Protein AF-A0A1I5WND6-F1 (afdb_monomer_lite)

Foldseek 3Di:
DVVVVVVVVVVVVVVVVVVVVVVVVVVVVVVVVVVVVVVVVVVVVVVLLVLVLLLLLQAPNDQPFFDHRPDSVQFAFDDWDADPNFIKGKTKHFGPDLADDDDQVSFVVSQVVSQVSLQVSLVVVCVVPNPCCCVRRVFSVFDKGWPTWDDPRGIIITIIGGPDDD

Structure (mmCIF, N/CA/C/O backbone):
data_AF-A0A1I5WND6-F1
#
_entry.id   AF-A0A1I5WND6-F1
#
loop_
_atom_site.group_PDB
_atom_site.id
_atom_site.type_symbol
_atom_site.label_atom_id
_atom_site.label_alt_id
_atom_site.label_comp_id
_atom_site.label_asym_id
_atom_site.label_entity_id
_atom_site.label_seq_id
_atom_site.pdbx_PDB_ins_code
_atom_site.Cartn_x
_atom_site.Cartn_y
_atom_site.Cartn_z
_atom_site.occupancy
_atom_site.B_iso_or_equiv
_atom_site.auth_seq_id
_atom_site.auth_comp_id
_atom_site.auth_asym_id
_atom_site.auth_atom_id
_atom_site.pdbx_PDB_model_num
ATOM 1 N N . MET A 1 1 ? 61.480 -32.294 -26.483 1.00 70.94 1 MET A N 1
ATOM 2 C CA . MET A 1 1 ? 61.137 -31.098 -27.282 1.00 70.94 1 MET A CA 1
ATOM 3 C C . MET A 1 1 ? 59.712 -31.094 -27.854 1.00 70.94 1 MET A C 1
ATOM 5 O O . MET A 1 1 ? 58.882 -30.403 -27.286 1.00 70.94 1 MET A O 1
ATOM 9 N N . LYS A 1 2 ? 59.340 -31.862 -28.900 1.00 82.75 2 LYS A N 1
ATOM 10 C CA . LYS A 1 2 ? 57.955 -31.809 -29.459 1.00 82.75 2 LYS A CA 1
ATOM 11 C C . LYS A 1 2 ? 56.845 -32.123 -28.436 1.00 82.75 2 LYS A C 1
ATOM 13 O O . LYS A 1 2 ? 55.822 -31.453 -28.413 1.00 82.75 2 LYS A O 1
ATOM 18 N N . LYS A 1 3 ? 57.066 -33.112 -27.563 1.00 85.25 3 LYS A N 1
ATOM 19 C CA . LYS A 1 3 ? 56.115 -33.502 -26.505 1.00 85.25 3 LYS A CA 1
ATOM 20 C C . LYS A 1 3 ? 55.926 -32.411 -25.441 1.00 85.25 3 LYS A C 1
ATOM 22 O O . LYS A 1 3 ? 54.815 -32.202 -24.977 1.00 85.25 3 LYS A O 1
ATOM 27 N N . GLU A 1 4 ? 56.995 -31.699 -25.089 1.00 86.00 4 GLU A N 1
ATOM 28 C CA . GLU A 1 4 ? 56.950 -30.602 -24.110 1.00 86.00 4 GLU A CA 1
ATOM 29 C C . GLU A 1 4 ? 56.227 -29.382 -24.677 1.00 86.00 4 GLU A C 1
ATOM 31 O O . GLU A 1 4 ? 55.413 -28.786 -23.983 1.00 86.00 4 GLU A O 1
ATOM 36 N N . ILE A 1 5 ? 56.456 -29.070 -25.957 1.00 87.75 5 ILE A N 1
ATOM 37 C CA . ILE A 1 5 ? 55.743 -27.997 -26.661 1.00 87.75 5 ILE A CA 1
ATOM 38 C C . ILE A 1 5 ? 54.243 -28.308 -26.726 1.00 87.75 5 ILE A C 1
ATOM 40 O O . ILE A 1 5 ? 53.432 -27.447 -26.403 1.00 87.75 5 ILE A O 1
ATOM 44 N N . ASN A 1 6 ? 53.861 -29.543 -27.063 1.00 90.06 6 ASN A N 1
ATOM 45 C CA . ASN A 1 6 ? 52.450 -29.934 -27.093 1.00 90.06 6 ASN A CA 1
ATOM 46 C C . ASN A 1 6 ? 51.798 -29.860 -25.706 1.00 90.06 6 ASN A C 1
ATOM 48 O O . ASN A 1 6 ? 50.685 -29.362 -25.589 1.00 90.06 6 ASN A O 1
ATOM 52 N N . ASN A 1 7 ? 52.493 -30.295 -24.652 1.00 89.88 7 ASN A N 1
ATOM 53 C CA . ASN A 1 7 ? 51.985 -30.176 -23.284 1.00 89.88 7 ASN A CA 1
ATOM 54 C C . ASN A 1 7 ? 51.808 -28.709 -22.867 1.00 89.88 7 ASN A C 1
ATOM 56 O O . ASN A 1 7 ? 50.811 -28.369 -22.235 1.00 89.88 7 ASN A O 1
ATOM 60 N N . LEU A 1 8 ? 52.747 -27.836 -23.241 1.00 87.62 8 LEU A N 1
ATOM 61 C CA . LEU A 1 8 ? 52.655 -26.404 -22.969 1.00 87.62 8 LEU A CA 1
ATOM 62 C C . LEU A 1 8 ? 51.456 -25.775 -23.690 1.00 87.62 8 LEU A C 1
ATOM 64 O O . LEU A 1 8 ? 50.699 -25.035 -23.069 1.00 87.62 8 LEU A O 1
ATOM 68 N N . ILE A 1 9 ? 51.255 -26.109 -24.968 1.00 89.94 9 ILE A N 1
ATOM 69 C CA . ILE A 1 9 ? 50.107 -25.640 -25.755 1.00 89.94 9 ILE A CA 1
ATOM 70 C C . ILE A 1 9 ? 48.797 -26.091 -25.103 1.00 89.94 9 ILE A C 1
ATOM 72 O O . ILE A 1 9 ? 47.930 -25.256 -24.867 1.00 89.94 9 ILE A O 1
ATOM 76 N N . THR A 1 10 ? 48.675 -27.370 -24.738 1.00 90.38 10 THR A N 1
ATOM 77 C CA . THR A 1 10 ? 47.478 -27.895 -24.063 1.00 90.38 10 THR A CA 1
ATOM 78 C C . THR A 1 10 ? 47.202 -27.162 -22.751 1.00 90.38 10 THR A C 1
ATOM 80 O O . THR A 1 10 ? 46.071 -26.748 -22.512 1.00 90.38 10 THR A O 1
ATOM 83 N N . ASN A 1 11 ? 48.225 -26.935 -21.923 1.00 89.31 11 ASN A N 1
ATOM 84 C CA . ASN A 1 11 ? 48.066 -26.229 -20.651 1.00 89.31 11 ASN A CA 1
ATOM 85 C C . ASN A 1 11 ? 47.610 -24.775 -20.847 1.00 89.31 11 ASN A C 1
ATOM 87 O O . ASN A 1 11 ? 46.728 -24.311 -20.127 1.00 89.31 11 ASN A O 1
ATOM 91 N N . ILE A 1 12 ? 48.168 -24.072 -21.840 1.00 88.00 12 ILE A N 1
ATOM 92 C CA . ILE A 1 12 ? 47.747 -22.708 -22.190 1.00 88.00 12 ILE A CA 1
ATOM 93 C C . ILE A 1 12 ? 46.297 -22.711 -22.677 1.00 88.00 12 ILE A C 1
ATOM 95 O O . ILE A 1 12 ? 45.503 -21.895 -22.217 1.00 88.00 12 ILE A O 1
ATOM 99 N N . SER A 1 13 ? 45.923 -23.641 -23.559 1.00 88.62 13 SER A N 1
ATOM 100 C CA . SER A 1 13 ? 44.548 -23.757 -24.052 1.00 88.62 13 SER A CA 1
ATOM 101 C C . SER A 1 13 ? 43.551 -24.027 -22.923 1.00 88.62 13 SER A C 1
ATOM 103 O O . SER A 1 13 ? 42.514 -23.372 -22.867 1.00 88.62 13 SER A O 1
ATOM 105 N N . CYS A 1 14 ? 43.872 -24.929 -21.990 1.00 84.31 14 CYS A N 1
ATOM 106 C CA . CYS A 1 14 ? 43.028 -25.194 -20.823 1.00 84.31 14 CYS A CA 1
ATOM 107 C C . CYS A 1 14 ? 42.886 -23.961 -19.917 1.00 84.31 14 CYS A C 1
ATOM 109 O O . CYS A 1 14 ? 41.780 -23.660 -19.475 1.00 84.31 14 CYS A O 1
ATOM 111 N N . TYR A 1 15 ? 43.976 -23.228 -19.678 1.00 82.81 15 TYR A N 1
ATOM 112 C CA . TYR A 1 15 ? 43.959 -22.019 -18.851 1.00 82.81 15 TYR A CA 1
ATOM 113 C C . TYR A 1 15 ? 43.164 -20.870 -19.492 1.00 82.81 15 TYR A C 1
ATOM 115 O O . TYR A 1 15 ? 42.379 -20.199 -18.828 1.00 82.81 15 TYR A O 1
ATOM 123 N N . VAL A 1 16 ? 43.301 -20.660 -20.804 1.00 85.19 16 VAL A N 1
ATOM 124 C CA . VAL A 1 16 ? 42.496 -19.661 -21.529 1.00 85.19 16 VAL A CA 1
ATOM 125 C C . VAL A 1 16 ? 41.009 -20.026 -21.483 1.00 85.19 16 VAL A C 1
ATOM 127 O O . VAL A 1 16 ? 40.171 -19.150 -21.268 1.00 85.19 16 VAL A O 1
ATOM 130 N N . GLN A 1 17 ? 40.672 -21.313 -21.619 1.00 82.19 17 GLN A N 1
ATOM 131 C CA . GLN A 1 17 ? 39.288 -21.780 -21.531 1.00 82.19 17 GLN A CA 1
ATOM 132 C C . GLN A 1 17 ? 38.689 -21.571 -20.130 1.00 82.19 17 GLN A C 1
ATOM 134 O O . GLN A 1 17 ? 37.519 -21.189 -20.027 1.00 82.19 17 GLN A O 1
ATOM 139 N N . SER A 1 18 ? 39.464 -21.782 -19.057 1.00 82.69 18 SER A N 1
ATOM 140 C CA . SER A 1 18 ? 38.989 -21.517 -17.692 1.00 82.69 18 SER A CA 1
ATOM 141 C C . SER A 1 18 ? 38.745 -20.025 -17.467 1.00 82.69 18 SER A C 1
ATOM 143 O O . SER A 1 18 ? 37.660 -19.659 -17.030 1.00 82.69 18 SER A O 1
ATOM 145 N N . LEU A 1 19 ? 39.675 -19.155 -17.884 1.00 78.31 19 LEU A N 1
ATOM 146 C CA . LEU A 1 19 ? 39.503 -17.699 -17.784 1.00 78.31 19 LEU A CA 1
ATOM 147 C C . LEU A 1 19 ? 38.263 -17.197 -18.539 1.00 78.31 19 LEU A C 1
ATOM 149 O O . LEU A 1 19 ? 37.543 -16.329 -18.050 1.00 78.31 19 LEU A O 1
ATOM 153 N N . TYR A 1 20 ? 38.000 -17.744 -19.728 1.00 75.12 20 TYR A N 1
ATOM 154 C CA . TYR A 1 20 ? 36.813 -17.391 -20.506 1.00 75.12 20 TYR A CA 1
ATOM 155 C C . TYR A 1 20 ? 35.516 -17.844 -19.819 1.00 75.12 20 TYR A C 1
ATOM 157 O O . TYR A 1 20 ? 34.528 -17.110 -19.809 1.00 75.12 20 TYR A O 1
ATOM 165 N N . THR A 1 21 ? 35.531 -19.027 -19.201 1.00 79.62 21 THR A N 1
ATOM 166 C CA . THR A 1 21 ? 34.387 -19.558 -18.444 1.00 79.62 21 THR A CA 1
ATOM 167 C C . THR A 1 21 ? 34.099 -18.700 -17.209 1.00 79.62 21 THR A C 1
ATOM 169 O O . THR A 1 21 ? 32.950 -18.312 -16.994 1.00 79.62 21 THR A O 1
ATOM 172 N N . ASP A 1 22 ? 35.137 -18.326 -16.458 1.00 73.44 22 ASP A N 1
ATOM 173 C CA . ASP A 1 22 ? 35.026 -17.454 -15.283 1.00 73.44 22 ASP A CA 1
ATOM 174 C C . ASP A 1 22 ? 34.506 -16.057 -15.658 1.00 73.44 22 ASP A C 1
ATOM 176 O O . ASP A 1 22 ? 33.658 -15.488 -14.964 1.00 73.44 22 ASP A O 1
ATOM 180 N N . TYR A 1 23 ? 34.960 -15.512 -16.793 1.00 74.25 23 TYR A N 1
ATOM 181 C CA . TYR A 1 23 ? 34.465 -14.241 -17.324 1.00 74.25 23 TYR A CA 1
ATOM 182 C C . TYR A 1 23 ? 32.971 -14.301 -17.670 1.00 74.25 23 TYR A C 1
ATOM 184 O O . TYR A 1 23 ? 32.215 -13.419 -17.257 1.00 74.25 23 TYR A O 1
ATOM 192 N N . ILE A 1 24 ? 32.526 -15.344 -18.384 1.00 73.81 24 ILE A N 1
ATOM 193 C CA . ILE A 1 24 ? 31.104 -15.534 -18.710 1.00 73.81 24 ILE A CA 1
ATOM 194 C C . ILE A 1 24 ? 30.273 -15.660 -17.433 1.00 73.81 24 ILE A C 1
ATOM 196 O O . ILE A 1 24 ? 29.230 -15.017 -17.325 1.00 73.81 24 ILE A O 1
ATOM 200 N N . HIS A 1 25 ? 30.731 -16.450 -16.460 1.00 72.56 25 HIS A N 1
ATOM 201 C CA . HIS A 1 25 ? 30.031 -16.624 -15.189 1.00 72.56 25 HIS A CA 1
ATOM 202 C C . HIS A 1 25 ? 29.855 -15.286 -14.463 1.00 72.56 25 HIS A C 1
ATOM 204 O O . HIS A 1 25 ? 28.732 -14.892 -14.155 1.00 72.56 25 HIS A O 1
ATOM 210 N N . THR A 1 26 ? 30.947 -14.536 -14.300 1.00 75.06 26 THR A N 1
ATOM 211 C CA . THR A 1 26 ? 30.942 -13.224 -13.636 1.00 75.06 26 THR A CA 1
ATOM 212 C C . THR A 1 26 ? 30.052 -12.215 -14.373 1.00 75.06 26 THR A C 1
ATOM 214 O O . THR A 1 26 ? 29.329 -11.436 -13.750 1.00 75.06 26 THR A O 1
ATOM 217 N N . SER A 1 27 ? 30.070 -12.225 -15.711 1.00 69.62 27 SER A N 1
ATOM 218 C CA . SER A 1 27 ? 29.213 -11.361 -16.532 1.00 69.62 27 SER A CA 1
ATOM 219 C C . SER A 1 27 ? 27.731 -11.701 -16.357 1.00 69.62 27 SER A C 1
ATOM 221 O O . SER A 1 27 ? 26.916 -10.800 -16.154 1.00 69.62 27 SER A O 1
ATOM 223 N N . ASN A 1 28 ? 27.380 -12.988 -16.363 1.00 73.94 28 ASN A N 1
ATOM 224 C CA . ASN A 1 28 ? 26.007 -13.454 -16.160 1.00 73.94 28 ASN A CA 1
ATOM 225 C C . ASN A 1 28 ? 25.495 -13.128 -14.748 1.00 73.94 28 ASN A C 1
ATOM 227 O O . ASN A 1 28 ? 24.353 -12.697 -14.589 1.00 73.94 28 ASN A O 1
ATOM 231 N N . GLU A 1 29 ? 26.336 -13.270 -13.721 1.00 78.44 29 GLU A N 1
ATOM 232 C CA . GLU A 1 29 ? 26.006 -12.861 -12.350 1.00 78.44 29 GLU A CA 1
ATOM 233 C C . GLU A 1 29 ? 25.766 -11.348 -12.253 1.00 78.44 29 GLU A C 1
ATOM 235 O O . GLU A 1 29 ? 24.794 -10.903 -11.634 1.00 78.44 29 GLU A O 1
ATOM 240 N N . ALA A 1 30 ? 26.602 -10.542 -12.916 1.00 76.44 30 ALA A N 1
ATOM 241 C CA . ALA A 1 30 ? 26.447 -9.091 -12.954 1.00 76.44 30 ALA A CA 1
ATOM 242 C C . ALA A 1 30 ? 25.172 -8.651 -13.699 1.00 76.44 30 ALA A C 1
ATOM 244 O O . ALA A 1 30 ? 24.510 -7.692 -13.286 1.00 76.44 30 ALA A O 1
ATOM 245 N N . GLU A 1 31 ? 24.799 -9.331 -14.784 1.00 79.25 31 GLU A N 1
ATOM 246 C CA . GLU A 1 31 ? 23.532 -9.097 -15.487 1.00 79.25 31 GLU A CA 1
ATOM 247 C C . GLU A 1 31 ? 22.321 -9.506 -14.644 1.00 79.25 31 GLU A C 1
ATOM 249 O O . GLU A 1 31 ? 21.362 -8.734 -14.536 1.00 79.25 31 GLU A O 1
ATOM 254 N N . GLY A 1 32 ? 22.395 -10.657 -13.969 1.00 78.00 32 GLY A N 1
ATOM 255 C CA . GLY A 1 32 ? 21.374 -11.111 -13.027 1.00 78.00 32 GLY A CA 1
ATOM 256 C C . GLY A 1 32 ? 21.142 -10.103 -11.899 1.00 78.00 32 GLY A C 1
ATOM 257 O O . GLY A 1 32 ? 20.005 -9.697 -11.646 1.00 78.00 32 GLY A O 1
ATOM 258 N N . ALA A 1 33 ? 22.216 -9.603 -11.282 1.00 76.00 33 ALA A N 1
ATOM 259 C CA . ALA A 1 33 ? 22.139 -8.582 -10.239 1.00 76.00 33 ALA A CA 1
ATOM 260 C C . ALA A 1 33 ? 21.495 -7.275 -10.743 1.00 76.00 33 ALA A C 1
ATOM 262 O O . ALA A 1 33 ? 20.637 -6.696 -10.068 1.00 76.00 33 ALA A O 1
ATOM 263 N N . LYS A 1 34 ? 21.842 -6.825 -11.959 1.00 82.06 34 LYS A N 1
ATOM 264 C CA . LYS A 1 34 ? 21.224 -5.643 -12.589 1.00 82.06 34 LYS A CA 1
ATOM 265 C C . LYS A 1 34 ? 19.730 -5.838 -12.841 1.00 82.06 34 LYS A C 1
ATOM 267 O O . LYS A 1 34 ? 18.958 -4.901 -12.627 1.00 82.06 34 LYS A O 1
ATOM 272 N N . ALA A 1 35 ? 19.311 -7.020 -13.291 1.00 79.38 35 ALA A N 1
ATOM 273 C CA . ALA A 1 35 ? 17.903 -7.324 -13.534 1.00 79.38 35 ALA A CA 1
ATOM 274 C C . ALA A 1 35 ? 17.083 -7.282 -12.233 1.00 79.38 35 ALA A C 1
ATOM 276 O O . ALA A 1 35 ? 16.036 -6.632 -12.186 1.00 79.38 35 ALA A O 1
ATOM 277 N N . VAL A 1 36 ? 17.596 -7.887 -11.156 1.00 80.44 36 VAL A N 1
ATOM 278 C CA . VAL A 1 36 ? 16.968 -7.848 -9.822 1.00 80.44 36 VAL A CA 1
ATOM 279 C C . VAL A 1 36 ? 16.860 -6.413 -9.305 1.00 80.44 36 VAL A C 1
ATOM 281 O O . VAL A 1 36 ? 15.797 -5.996 -8.847 1.00 80.44 36 VAL A O 1
ATOM 284 N N . TYR A 1 37 ? 17.926 -5.622 -9.434 1.00 78.19 37 TYR A N 1
ATOM 285 C CA . TYR A 1 37 ? 17.926 -4.221 -9.015 1.00 78.19 37 TYR A CA 1
ATOM 286 C C . TYR A 1 37 ? 16.878 -3.381 -9.762 1.00 78.19 37 TYR A C 1
ATOM 288 O O . TYR A 1 37 ? 16.091 -2.670 -9.135 1.00 78.19 37 TYR A O 1
ATOM 296 N N . ARG A 1 38 ? 16.807 -3.501 -11.096 1.00 83.88 38 ARG A N 1
ATOM 297 C CA . ARG A 1 38 ? 15.804 -2.797 -11.918 1.00 83.88 38 ARG A CA 1
ATOM 298 C C . ARG A 1 38 ? 14.380 -3.177 -11.527 1.00 83.88 38 ARG A C 1
ATOM 300 O O . ARG A 1 38 ? 13.524 -2.302 -11.414 1.00 83.88 38 ARG A O 1
ATOM 307 N N . ARG A 1 39 ? 14.142 -4.467 -11.284 1.00 85.81 39 ARG A N 1
ATOM 308 C CA . ARG A 1 39 ? 12.851 -4.970 -10.808 1.00 85.81 39 ARG A CA 1
ATOM 309 C C . ARG A 1 39 ? 12.475 -4.353 -9.460 1.00 85.81 39 ARG A C 1
ATOM 311 O O . ARG A 1 39 ? 11.358 -3.867 -9.316 1.00 85.81 39 ARG A O 1
ATOM 318 N N . ASN A 1 40 ? 13.405 -4.315 -8.506 1.00 82.50 40 ASN A N 1
ATOM 319 C CA . ASN A 1 40 ? 13.168 -3.728 -7.186 1.00 82.50 40 ASN A CA 1
ATOM 320 C C . ASN A 1 40 ? 12.869 -2.225 -7.258 1.00 82.50 40 ASN A C 1
ATOM 322 O O . ASN A 1 40 ? 11.958 -1.762 -6.578 1.00 82.50 40 ASN A O 1
ATOM 326 N N . ILE A 1 41 ? 13.566 -1.474 -8.118 1.00 86.88 41 ILE A N 1
ATOM 327 C CA . ILE A 1 41 ? 13.239 -0.061 -8.371 1.00 86.88 41 ILE A CA 1
ATOM 328 C C . ILE A 1 41 ? 11.832 0.083 -8.948 1.00 86.88 41 ILE A C 1
ATOM 330 O O . ILE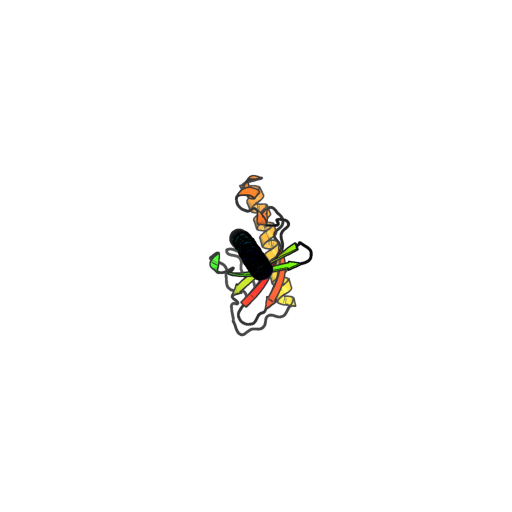 A 1 41 ? 11.073 0.936 -8.491 1.00 86.88 41 ILE A O 1
ATOM 334 N N . CYS A 1 42 ? 11.479 -0.732 -9.949 1.00 88.69 42 CYS A N 1
ATOM 335 C CA . CYS A 1 42 ? 10.151 -0.685 -10.560 1.00 88.69 42 CYS A CA 1
ATOM 336 C C . CYS A 1 42 ? 9.062 -0.906 -9.503 1.00 88.69 42 CYS A C 1
ATOM 338 O O . CYS A 1 42 ? 8.149 -0.093 -9.371 1.00 88.69 42 CYS A O 1
ATOM 340 N N . LEU A 1 43 ? 9.222 -1.949 -8.686 1.00 89.38 43 LEU A N 1
ATOM 341 C CA . LEU A 1 43 ? 8.302 -2.300 -7.606 1.00 89.38 43 LEU A CA 1
ATOM 342 C C . LEU A 1 43 ? 8.193 -1.204 -6.549 1.00 89.38 43 LEU A C 1
ATOM 344 O O . LEU A 1 43 ? 7.089 -0.852 -6.146 1.00 89.38 43 LEU A O 1
ATOM 348 N N . TYR A 1 44 ? 9.313 -0.616 -6.142 1.00 89.00 44 TYR A N 1
ATOM 349 C CA . TYR A 1 44 ? 9.304 0.485 -5.187 1.00 89.00 44 TYR A CA 1
ATOM 350 C C . TYR A 1 44 ? 8.566 1.716 -5.735 1.00 89.00 44 TYR A C 1
ATOM 352 O O . TYR A 1 44 ? 7.701 2.272 -5.059 1.00 89.00 44 TYR A O 1
ATOM 360 N N . ASN A 1 45 ? 8.822 2.095 -6.991 1.00 88.56 45 ASN A N 1
ATOM 361 C CA . ASN A 1 45 ? 8.103 3.186 -7.656 1.00 88.56 45 ASN A CA 1
ATOM 362 C C . ASN A 1 45 ? 6.600 2.899 -7.779 1.00 88.56 45 ASN A C 1
ATOM 364 O O . ASN A 1 45 ? 5.778 3.806 -7.652 1.00 88.56 45 ASN A O 1
ATOM 368 N N . PHE A 1 46 ? 6.237 1.639 -8.008 1.00 92.62 46 PHE A N 1
ATOM 369 C CA . PHE A 1 46 ? 4.852 1.182 -8.034 1.00 92.62 46 PHE A CA 1
ATOM 370 C C . PHE A 1 46 ? 4.181 1.366 -6.665 1.00 92.62 46 PHE A C 1
ATOM 372 O O . PHE A 1 46 ? 3.091 1.929 -6.567 1.00 92.62 46 PHE A O 1
ATOM 379 N N . MET A 1 47 ? 4.870 0.972 -5.591 1.00 94.88 47 MET A N 1
ATOM 380 C CA . MET A 1 47 ? 4.397 1.146 -4.218 1.00 94.88 47 MET A CA 1
ATOM 381 C C . MET A 1 47 ? 4.286 2.617 -3.808 1.00 94.88 47 MET A C 1
ATOM 383 O O . MET A 1 47 ? 3.339 2.961 -3.109 1.00 94.88 47 MET A O 1
ATOM 387 N N . LEU A 1 48 ? 5.187 3.496 -4.263 1.00 94.62 48 LEU A N 1
ATOM 388 C CA . LEU A 1 48 ? 5.096 4.944 -4.018 1.00 94.62 48 LEU A CA 1
ATOM 389 C C . LEU A 1 48 ? 3.832 5.553 -4.631 1.00 94.62 48 LEU A C 1
ATOM 391 O O . LEU A 1 48 ? 3.143 6.352 -4.001 1.00 94.62 48 LEU A O 1
ATOM 395 N N . LYS A 1 49 ? 3.492 5.164 -5.860 1.00 94.25 49 LYS A N 1
ATOM 396 C CA . LYS A 1 49 ? 2.259 5.646 -6.489 1.00 94.25 49 LYS A CA 1
ATOM 397 C C . LYS A 1 49 ? 1.017 5.063 -5.807 1.00 94.25 49 LYS A C 1
ATOM 399 O O . LYS A 1 49 ? 0.056 5.784 -5.570 1.00 94.25 49 LYS A O 1
ATOM 404 N N . MET A 1 50 ? 1.059 3.790 -5.411 1.00 96.38 50 MET A N 1
ATOM 405 C CA . MET A 1 50 ? -0.019 3.176 -4.630 1.00 96.38 50 MET A CA 1
ATOM 406 C C . MET A 1 50 ? -0.193 3.842 -3.257 1.00 96.38 50 MET A C 1
ATOM 408 O O . MET A 1 50 ? -1.320 4.034 -2.815 1.00 96.38 50 MET A O 1
ATOM 412 N N . GLN A 1 51 ? 0.897 4.245 -2.599 1.00 97.75 51 GLN A N 1
ATOM 413 C CA . GLN A 1 51 ? 0.866 5.026 -1.360 1.00 97.75 51 GLN A CA 1
ATOM 414 C C . GLN A 1 51 ? 0.133 6.359 -1.560 1.00 97.75 51 GLN A C 1
ATOM 416 O O . GLN A 1 51 ? -0.696 6.724 -0.727 1.00 97.75 51 GLN A O 1
ATOM 421 N N . ALA A 1 52 ? 0.399 7.071 -2.660 1.00 96.56 52 ALA A N 1
ATOM 422 C CA . ALA A 1 52 ? -0.293 8.320 -2.980 1.00 96.56 52 ALA A CA 1
ATOM 423 C C . ALA A 1 52 ? -1.805 8.108 -3.198 1.00 96.56 52 ALA A C 1
ATOM 425 O O . ALA A 1 52 ? -2.620 8.874 -2.680 1.00 96.56 52 ALA A O 1
ATOM 426 N N . ASP A 1 53 ? -2.182 7.034 -3.891 1.00 97.94 53 ASP A N 1
ATOM 427 C CA . ASP A 1 53 ? -3.574 6.631 -4.115 1.00 97.94 53 ASP A CA 1
ATOM 428 C C . ASP A 1 53 ? -4.287 6.254 -2.802 1.00 97.94 53 ASP A C 1
ATOM 430 O O . ASP A 1 53 ? -5.398 6.719 -2.532 1.00 97.94 53 ASP A O 1
ATOM 434 N N . LEU A 1 54 ? -3.628 5.475 -1.936 1.00 98.19 54 LEU A N 1
ATOM 435 C CA . LEU A 1 54 ? -4.125 5.153 -0.594 1.00 98.19 54 LEU A CA 1
ATOM 436 C C . LEU A 1 54 ? -4.301 6.418 0.247 1.00 98.19 54 LEU A C 1
ATOM 438 O O . LEU A 1 54 ? -5.341 6.600 0.878 1.00 98.19 54 LEU A O 1
ATOM 442 N N . PHE A 1 55 ? -3.324 7.326 0.224 1.00 98.25 55 PHE A N 1
ATOM 443 C CA . PHE A 1 55 ? -3.422 8.602 0.924 1.00 98.25 55 PHE A CA 1
ATOM 444 C C . PHE A 1 55 ? -4.627 9.408 0.441 1.00 98.25 55 PHE A C 1
ATOM 446 O O . PHE A 1 55 ? -5.397 9.908 1.258 1.00 98.25 55 PHE A O 1
ATOM 453 N N . GLN A 1 56 ? -4.845 9.489 -0.871 1.00 97.56 56 GLN A N 1
ATOM 454 C CA . GLN A 1 56 ? -5.985 10.205 -1.432 1.00 97.56 56 GLN A CA 1
ATOM 455 C C . GLN A 1 56 ? -7.328 9.644 -0.941 1.00 97.56 56 GLN A C 1
ATOM 457 O O . GLN A 1 56 ? -8.249 10.425 -0.697 1.00 97.56 56 GLN A O 1
ATOM 462 N N . ALA A 1 57 ? -7.432 8.325 -0.763 1.00 97.69 57 ALA A N 1
ATOM 463 C CA . ALA A 1 57 ? -8.625 7.685 -0.219 1.00 97.69 57 ALA A CA 1
ATOM 464 C C . ALA A 1 57 ? -8.787 7.877 1.298 1.00 97.69 57 ALA A C 1
ATOM 466 O O . ALA A 1 57 ? -9.900 8.054 1.793 1.00 97.69 57 ALA A O 1
ATOM 467 N N . MET A 1 58 ? -7.681 7.843 2.041 1.00 97.81 58 MET A N 1
ATOM 468 C CA . MET A 1 58 ? -7.691 7.777 3.503 1.00 97.81 58 MET A CA 1
ATOM 469 C C . MET A 1 58 ? -7.529 9.137 4.195 1.00 97.81 58 MET A C 1
ATOM 471 O O . MET A 1 58 ? -7.799 9.239 5.394 1.00 97.81 58 MET A O 1
ATOM 475 N N . LYS A 1 59 ? -7.082 10.183 3.491 1.00 96.62 59 LYS A N 1
ATOM 476 C CA . LYS A 1 59 ? -6.802 11.494 4.092 1.00 96.62 59 LYS A CA 1
ATOM 477 C C . LYS A 1 59 ? -8.041 12.084 4.766 1.00 96.62 59 LYS A C 1
ATOM 479 O O . LYS A 1 59 ? -9.131 12.122 4.195 1.00 96.62 59 LYS A O 1
ATOM 484 N N . GLY A 1 60 ? -7.870 12.551 6.001 1.00 92.81 60 GLY A N 1
ATOM 485 C CA . GLY A 1 60 ? -8.959 13.123 6.802 1.00 92.81 60 GLY A CA 1
ATOM 486 C C . GLY A 1 60 ? -9.989 12.108 7.317 1.00 92.81 60 GLY A C 1
ATOM 487 O O . GLY A 1 60 ? -10.935 12.502 7.998 1.00 92.81 60 GLY A O 1
ATOM 488 N N . LYS A 1 61 ? -9.818 10.809 7.037 1.00 95.44 61 LYS A N 1
ATOM 489 C CA . LYS A 1 61 ? -10.637 9.739 7.616 1.00 95.44 61 LYS A CA 1
ATOM 490 C C . LYS A 1 61 ? -10.116 9.375 9.004 1.00 95.44 61 LYS A C 1
ATOM 492 O O . LYS A 1 61 ? -8.930 9.508 9.306 1.00 95.44 61 LYS A O 1
ATOM 497 N N . ASN A 1 62 ? -11.016 8.906 9.863 1.00 93.88 62 ASN A N 1
ATOM 498 C CA . ASN A 1 62 ? -10.681 8.493 11.220 1.00 93.88 62 ASN A CA 1
ATOM 499 C C . ASN A 1 62 ? -11.033 7.023 11.407 1.00 93.88 62 ASN A C 1
ATOM 501 O O . ASN A 1 62 ? -12.194 6.663 11.591 1.00 93.88 62 ASN A O 1
ATOM 505 N N . TYR A 1 63 ? -10.007 6.184 11.394 1.00 95.88 63 TYR A N 1
ATOM 506 C CA . TYR A 1 63 ? -10.153 4.774 11.699 1.00 95.88 63 TYR A CA 1
ATOM 507 C C . TYR A 1 63 ? -9.915 4.551 13.195 1.00 95.88 63 TYR A C 1
ATOM 509 O O . TYR A 1 63 ? -9.030 5.155 13.819 1.00 95.88 63 TYR A O 1
ATOM 517 N N . SER A 1 64 ? -10.725 3.687 13.806 1.00 91.81 64 SER A N 1
ATOM 518 C CA . SER A 1 64 ? -10.535 3.304 15.205 1.00 91.81 64 SER A CA 1
ATOM 519 C C . SER A 1 64 ? -9.124 2.754 15.401 1.00 91.81 64 SER A C 1
ATOM 521 O O . SER A 1 64 ? -8.657 1.983 14.572 1.00 91.81 64 SER A O 1
ATOM 523 N N . ARG A 1 65 ? -8.459 3.126 16.501 1.00 94.12 65 ARG A N 1
ATOM 524 C CA . ARG A 1 65 ? -7.116 2.649 16.893 1.00 94.12 65 ARG A CA 1
ATOM 525 C C . ARG A 1 65 ? -5.938 3.025 15.978 1.00 94.12 65 ARG A C 1
ATOM 527 O O . ARG A 1 65 ? -4.811 2.990 16.460 1.00 94.12 65 ARG A O 1
ATOM 534 N N . LEU A 1 66 ? -6.166 3.459 14.739 1.00 96.19 66 LEU A N 1
ATOM 535 C CA . LEU A 1 66 ? -5.117 4.004 13.871 1.00 96.19 66 LEU A CA 1
ATOM 536 C C . LEU A 1 66 ? -4.913 5.495 14.113 1.00 96.19 66 LEU A C 1
ATOM 538 O O . LEU A 1 66 ? -5.874 6.230 14.369 1.00 96.19 66 LEU A O 1
ATOM 542 N N . SER A 1 67 ? -3.662 5.936 14.021 1.00 95.44 67 SER A N 1
ATOM 543 C CA . SER A 1 67 ? -3.326 7.357 14.030 1.00 95.44 67 SER A CA 1
ATOM 544 C C . SER A 1 67 ? -3.925 8.057 12.802 1.00 95.44 67 SER A C 1
ATOM 546 O O . SER A 1 67 ? -4.014 7.441 11.737 1.00 95.44 67 SER A O 1
ATOM 548 N N . PRO A 1 68 ? -4.378 9.320 12.925 1.00 94.88 68 PRO A N 1
ATOM 549 C CA . PRO A 1 68 ? -4.915 10.062 11.789 1.00 94.88 68 PRO A CA 1
ATOM 550 C C . PRO A 1 68 ? -3.900 10.178 10.650 1.00 94.88 68 PRO A C 1
ATOM 552 O O . PRO A 1 68 ? -2.714 10.402 10.894 1.00 94.88 68 PRO A O 1
ATOM 555 N N . ILE A 1 69 ? -4.393 10.077 9.415 1.00 96.50 69 ILE A N 1
ATOM 556 C CA . ILE A 1 69 ? -3.583 10.221 8.204 1.00 96.50 69 ILE A CA 1
ATOM 557 C C . ILE A 1 69 ? -3.802 11.625 7.631 1.00 96.50 69 ILE A C 1
ATOM 559 O O . ILE A 1 69 ? -4.854 11.937 7.064 1.00 96.50 69 ILE A O 1
ATOM 563 N N . SER A 1 70 ? -2.796 12.470 7.807 1.00 95.44 70 SER A N 1
ATOM 564 C CA . SER A 1 70 ? -2.672 13.834 7.293 1.00 95.44 70 SER A CA 1
ATOM 565 C C . SER A 1 70 ? -1.602 13.977 6.209 1.00 95.44 70 SER A C 1
ATOM 567 O O . SER A 1 70 ? -1.680 14.920 5.428 1.00 95.44 70 SER A O 1
ATOM 569 N N . ASP A 1 71 ? -0.637 13.055 6.138 1.00 95.25 71 ASP A N 1
ATOM 570 C CA . ASP A 1 71 ? 0.472 13.080 5.179 1.00 95.25 71 ASP A CA 1
ATOM 571 C C . ASP A 1 71 ? 0.725 11.688 4.555 1.00 95.25 71 AS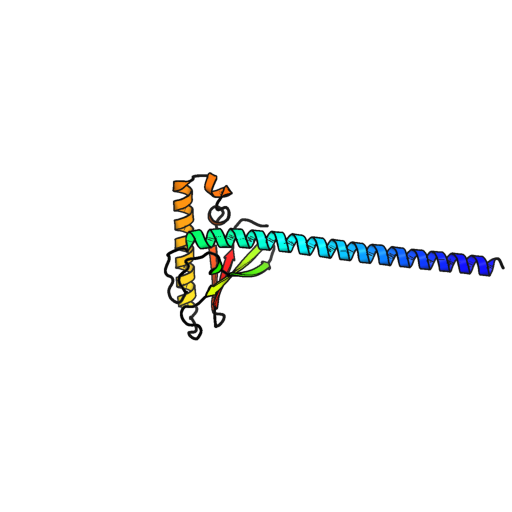P A C 1
ATOM 573 O O . ASP A 1 71 ? 0.585 10.680 5.258 1.00 95.25 71 ASP A O 1
ATOM 577 N N . PRO A 1 72 ? 1.128 11.588 3.269 1.00 93.00 72 PRO A N 1
ATOM 578 C CA . PRO A 1 72 ? 1.422 10.304 2.629 1.00 93.00 72 PRO A CA 1
ATOM 579 C C . PRO A 1 72 ? 2.477 9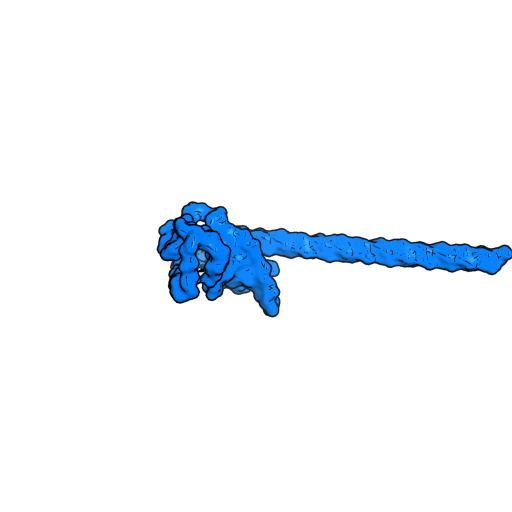.462 3.357 1.00 93.00 72 PRO A C 1
ATOM 581 O O . PRO A 1 72 ? 2.374 8.236 3.366 1.00 93.00 72 PRO A O 1
ATOM 584 N N . SER A 1 73 ? 3.466 10.090 4.007 1.00 93.56 73 SER A N 1
ATOM 585 C CA . SER A 1 73 ? 4.533 9.385 4.735 1.00 93.56 73 SER A CA 1
ATOM 586 C C . SER A 1 73 ? 4.024 8.559 5.921 1.00 93.56 73 SER A C 1
ATOM 588 O O . SER A 1 73 ? 4.716 7.650 6.381 1.00 93.56 73 SER A O 1
ATOM 590 N N . GLN A 1 74 ? 2.802 8.819 6.394 1.00 96.69 74 GLN A N 1
ATOM 591 C CA . GLN A 1 74 ? 2.167 8.040 7.457 1.00 96.69 74 GLN A CA 1
ATOM 592 C C . GLN A 1 74 ? 1.648 6.678 6.973 1.00 96.69 74 GLN A C 1
ATOM 594 O O . GLN A 1 74 ? 1.360 5.814 7.798 1.00 96.69 74 GLN A O 1
ATOM 599 N N . ILE A 1 75 ? 1.571 6.467 5.655 1.00 98.12 75 ILE A N 1
ATOM 600 C CA . ILE A 1 75 ? 1.330 5.166 5.026 1.00 98.12 75 ILE A CA 1
ATOM 601 C C . ILE A 1 75 ? 2.685 4.626 4.576 1.00 98.12 75 ILE A C 1
ATOM 603 O O . ILE A 1 75 ? 3.095 4.824 3.439 1.00 98.12 75 ILE A O 1
ATOM 607 N N . ARG A 1 76 ? 3.447 3.995 5.467 1.00 97.06 76 ARG A N 1
ATOM 608 C CA . ARG A 1 76 ? 4.842 3.635 5.171 1.00 97.06 76 ARG A CA 1
ATOM 609 C C . ARG A 1 76 ? 4.913 2.406 4.275 1.00 97.06 76 ARG A C 1
ATOM 611 O O . ARG A 1 76 ? 4.249 1.414 4.546 1.00 97.06 76 ARG A O 1
ATOM 618 N N . ILE A 1 77 ? 5.749 2.434 3.242 1.00 95.62 77 ILE A N 1
ATOM 619 C CA . ILE A 1 77 ? 6.078 1.232 2.463 1.00 95.62 77 ILE A CA 1
ATOM 620 C C . ILE A 1 77 ? 6.794 0.245 3.387 1.00 95.62 77 ILE A C 1
ATOM 622 O O . ILE A 1 77 ? 7.798 0.608 3.998 1.00 95.62 77 ILE A O 1
ATOM 626 N N . ALA A 1 78 ? 6.277 -0.978 3.496 1.00 93.88 78 ALA A N 1
ATOM 627 C CA . ALA A 1 78 ? 6.895 -2.020 4.307 1.00 93.88 78 ALA A CA 1
ATOM 628 C C . ALA A 1 78 ? 7.634 -3.032 3.427 1.00 93.88 78 ALA A C 1
ATOM 630 O O . ALA A 1 78 ? 8.838 -3.206 3.573 1.00 93.88 78 ALA A O 1
ATOM 631 N N . ASP A 1 79 ? 6.917 -3.700 2.522 1.00 94.06 79 ASP A N 1
ATOM 632 C CA . ASP A 1 79 ? 7.443 -4.831 1.750 1.00 94.06 79 ASP A CA 1
ATOM 633 C C . ASP A 1 79 ? 6.465 -5.227 0.626 1.00 94.06 79 ASP A C 1
ATOM 635 O O . ASP A 1 79 ? 5.332 -4.746 0.583 1.00 94.06 79 ASP A O 1
ATOM 639 N N . TYR A 1 80 ? 6.853 -6.140 -0.258 1.00 93.00 80 TYR A N 1
ATOM 640 C CA . TYR A 1 80 ? 5.947 -6.797 -1.194 1.00 93.00 80 TYR A CA 1
ATOM 641 C C . TYR A 1 80 ? 6.221 -8.303 -1.237 1.00 93.00 80 TYR A C 1
ATOM 643 O O . TYR A 1 80 ? 7.332 -8.767 -1.012 1.00 93.00 80 TYR A O 1
ATOM 651 N N . VAL A 1 81 ? 5.202 -9.092 -1.562 1.00 91.62 81 VAL A N 1
ATOM 652 C CA . VAL A 1 81 ? 5.339 -10.540 -1.757 1.00 91.62 81 VAL A CA 1
ATOM 653 C C . VAL A 1 81 ? 4.744 -10.905 -3.101 1.00 91.62 81 VAL A C 1
ATOM 655 O O . VAL A 1 81 ? 3.624 -10.511 -3.407 1.00 91.62 81 VAL A O 1
ATOM 658 N N . GLN A 1 82 ? 5.479 -11.679 -3.894 1.00 88.81 82 GLN A N 1
ATOM 659 C CA . GLN A 1 82 ? 4.937 -12.298 -5.096 1.00 88.81 82 GLN A CA 1
ATOM 660 C C . GLN A 1 82 ? 4.531 -13.737 -4.778 1.00 88.81 82 GLN A C 1
ATOM 662 O O . GLN A 1 82 ? 5.354 -14.523 -4.309 1.00 88.81 82 GLN A O 1
ATOM 667 N N . LYS A 1 83 ? 3.276 -14.091 -5.051 1.00 83.38 83 LYS A N 1
ATOM 668 C CA . LYS A 1 83 ? 2.763 -15.455 -4.918 1.00 83.38 83 LYS A CA 1
ATOM 669 C C . LYS A 1 83 ? 1.934 -15.801 -6.148 1.00 83.38 83 LYS A C 1
ATOM 671 O O . LYS A 1 83 ? 1.020 -15.060 -6.489 1.00 83.38 83 LYS A O 1
ATOM 676 N N . ASP A 1 84 ? 2.283 -16.896 -6.822 1.00 87.31 84 ASP A N 1
ATOM 677 C CA . ASP A 1 84 ? 1.562 -17.403 -8.001 1.00 87.31 84 ASP A CA 1
ATOM 678 C C . ASP A 1 84 ? 1.344 -16.326 -9.084 1.00 87.31 84 ASP A C 1
ATOM 680 O O . ASP A 1 84 ? 0.263 -16.165 -9.641 1.00 87.31 84 ASP A O 1
ATOM 684 N N . GLY A 1 85 ? 2.378 -15.514 -9.335 1.00 82.62 85 GLY A N 1
ATOM 685 C CA . GLY A 1 85 ? 2.328 -14.411 -10.301 1.00 82.62 85 GLY A CA 1
ATOM 686 C C . GLY A 1 85 ? 1.597 -13.151 -9.822 1.00 82.62 85 GLY A C 1
ATOM 687 O O . GLY A 1 85 ? 1.674 -12.138 -10.506 1.00 82.62 85 GLY A O 1
ATOM 688 N N . THR A 1 86 ? 0.963 -13.172 -8.647 1.00 86.25 86 THR A N 1
ATOM 689 C CA . THR A 1 86 ? 0.264 -12.022 -8.055 1.00 86.25 86 THR A CA 1
ATOM 690 C C . THR A 1 86 ? 1.160 -11.297 -7.056 1.00 86.25 86 THR A C 1
ATOM 692 O O . THR A 1 86 ? 1.770 -11.933 -6.193 1.00 86.25 86 THR A O 1
ATOM 695 N N . TYR A 1 87 ? 1.223 -9.967 -7.135 1.00 89.81 87 TYR A N 1
ATOM 696 C CA . TYR A 1 87 ? 1.887 -9.145 -6.122 1.00 89.81 87 TYR A CA 1
ATOM 697 C C . TYR A 1 87 ? 0.923 -8.714 -5.010 1.00 89.81 87 TYR A C 1
ATOM 699 O O . TYR A 1 87 ? -0.167 -8.202 -5.262 1.00 89.81 87 TYR A O 1
ATOM 707 N N . LEU A 1 88 ? 1.369 -8.894 -3.769 1.00 93.75 88 LEU A N 1
ATOM 708 C CA . LEU A 1 88 ? 0.756 -8.369 -2.556 1.00 93.75 88 LEU A CA 1
ATOM 709 C C . LEU A 1 88 ? 1.664 -7.284 -1.989 1.00 93.75 88 LEU A C 1
ATOM 711 O O . LEU A 1 88 ? 2.843 -7.532 -1.737 1.00 93.75 88 LEU A O 1
ATOM 715 N N . TYR A 1 89 ? 1.117 -6.100 -1.76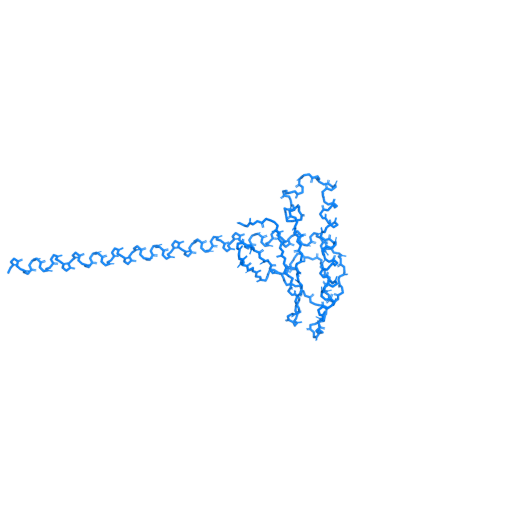0 1.00 95.69 89 TYR A N 1
ATOM 716 C CA . TYR A 1 89 ? 1.875 -4.937 -1.310 1.00 95.69 89 TYR A CA 1
ATOM 717 C C . TYR A 1 89 ? 1.582 -4.675 0.159 1.00 95.69 89 TYR A C 1
ATOM 719 O O . TYR A 1 89 ? 0.422 -4.636 0.559 1.00 95.69 89 TYR A O 1
ATOM 727 N N . LYS A 1 90 ? 2.619 -4.508 0.974 1.00 97.12 90 LYS A N 1
ATOM 728 C CA . LYS A 1 90 ? 2.489 -4.265 2.408 1.00 97.12 90 LYS A CA 1
ATOM 729 C C . LYS A 1 90 ? 2.839 -2.821 2.729 1.00 97.12 90 LYS A C 1
ATOM 731 O O . LYS A 1 90 ? 3.911 -2.330 2.366 1.00 97.12 90 LYS A O 1
ATOM 736 N N . PHE A 1 91 ? 1.960 -2.186 3.484 1.00 98.38 91 PHE A N 1
ATOM 737 C CA . PHE A 1 91 ? 2.163 -0.866 4.060 1.00 98.38 91 PHE A CA 1
ATOM 738 C C . PHE A 1 91 ? 2.049 -0.947 5.580 1.00 98.38 91 PHE A C 1
ATOM 740 O O . PHE A 1 91 ? 1.360 -1.817 6.101 1.00 98.38 91 PHE A O 1
ATOM 747 N N . SER A 1 92 ? 2.722 -0.059 6.298 1.00 98.06 92 SER A N 1
ATOM 748 C CA . SER A 1 92 ? 2.648 0.064 7.751 1.00 98.06 92 SER A CA 1
ATOM 749 C C . SER A 1 92 ? 1.928 1.359 8.129 1.00 98.06 92 SER A C 1
ATOM 751 O O . SER A 1 92 ? 2.204 2.424 7.569 1.00 98.06 92 SER A O 1
ATOM 753 N N . LEU A 1 93 ? 0.998 1.248 9.076 1.00 97.94 93 LEU A N 1
ATOM 754 C CA . LEU A 1 93 ? 0.209 2.338 9.637 1.00 97.94 93 LEU A CA 1
ATOM 755 C C . LEU A 1 93 ? 0.452 2.406 11.144 1.00 97.94 93 LEU A C 1
ATOM 757 O O . LEU A 1 93 ? 0.339 1.401 11.844 1.00 97.94 93 LEU A O 1
ATOM 761 N N . SER A 1 94 ? 0.727 3.601 11.660 1.00 96.31 94 SER A N 1
ATOM 762 C CA . SER A 1 94 ? 0.937 3.781 13.097 1.00 96.31 94 SER A CA 1
ATOM 763 C C . SER A 1 94 ? -0.360 3.662 13.891 1.00 96.31 94 SER A C 1
ATOM 765 O O . SER A 1 94 ? -1.404 4.211 13.523 1.00 96.31 94 SER A O 1
ATOM 767 N N . LYS A 1 95 ? -0.272 2.995 15.040 1.00 96.06 95 LYS A N 1
ATOM 768 C CA . LYS A 1 95 ? -1.354 2.925 16.026 1.00 96.06 95 LYS A CA 1
ATOM 769 C C . LYS A 1 95 ? -1.444 4.229 16.823 1.00 96.06 95 LYS A C 1
ATOM 771 O O . LYS A 1 95 ? -0.500 5.016 16.854 1.00 96.06 95 LYS A O 1
ATOM 776 N N . LYS A 1 96 ? -2.595 4.471 17.456 1.00 94.62 96 LYS A N 1
ATOM 777 C CA . LYS A 1 96 ? -2.779 5.557 18.443 1.00 94.62 96 LYS A CA 1
ATOM 778 C C . LYS A 1 96 ? -2.097 5.240 19.778 1.00 94.62 96 LYS A C 1
ATOM 780 O O . LYS A 1 96 ? -1.602 6.148 20.429 1.00 94.62 96 LYS A O 1
ATOM 785 N N . SER A 1 97 ? -2.100 3.964 20.169 1.00 92.50 97 SER A N 1
ATOM 786 C CA . SER A 1 97 ? -1.412 3.414 21.344 1.00 92.50 97 SER A CA 1
ATOM 787 C C . SER A 1 97 ? -0.545 2.252 20.868 1.00 92.50 97 SER A C 1
ATOM 789 O O . SER A 1 97 ? -1.064 1.369 20.182 1.00 92.50 97 SER A O 1
ATOM 791 N N . SER A 1 98 ? 0.754 2.267 21.172 1.00 83.38 98 SER A N 1
ATOM 792 C CA . SER A 1 98 ? 1.700 1.216 20.764 1.00 83.38 98 SER A CA 1
ATOM 793 C C . SER A 1 98 ? 1.498 -0.099 21.512 1.00 83.38 98 SER A C 1
ATOM 795 O O . SER A 1 98 ? 1.867 -1.147 20.991 1.00 83.38 98 SER A O 1
ATOM 797 N N . ASP A 1 99 ? 0.900 -0.043 22.701 1.00 80.94 99 ASP A N 1
ATOM 798 C CA . ASP A 1 99 ? 0.897 -1.164 23.647 1.00 80.94 99 ASP A CA 1
ATOM 799 C C . ASP A 1 99 ? -0.424 -1.955 23.609 1.00 80.94 99 ASP A C 1
ATOM 801 O O . ASP A 1 99 ? -0.530 -3.042 24.174 1.00 80.94 99 ASP A O 1
ATOM 805 N N . ASP A 1 100 ? -1.435 -1.432 22.910 1.00 87.81 100 ASP A N 1
ATOM 806 C CA . ASP A 1 100 ? -2.762 -2.038 22.818 1.00 87.81 100 ASP A CA 1
ATOM 807 C C . ASP A 1 100 ? -2.804 -3.053 21.674 1.00 87.81 100 ASP A C 1
ATOM 809 O O . ASP A 1 100 ? -2.885 -2.651 20.515 1.00 87.81 100 ASP A O 1
ATOM 813 N N . GLU A 1 101 ? -2.820 -4.352 21.959 1.00 93.88 101 GLU A N 1
ATOM 814 C CA . GLU A 1 101 ? -3.125 -5.365 20.940 1.00 93.88 101 GLU A CA 1
ATOM 815 C C . GLU A 1 101 ? -4.531 -5.143 20.349 1.00 93.88 101 GLU A C 1
ATOM 817 O O . GLU A 1 101 ? -5.525 -4.979 21.067 1.00 93.88 101 GLU A O 1
ATOM 822 N N . ILE A 1 102 ? -4.628 -5.117 19.020 1.00 94.75 102 ILE A N 1
ATOM 823 C CA . ILE A 1 102 ? -5.883 -4.935 18.296 1.00 94.75 102 ILE A CA 1
ATOM 824 C C . ILE A 1 102 ? -6.348 -6.294 17.782 1.00 94.75 102 ILE A C 1
ATOM 826 O O . ILE A 1 102 ? -5.796 -6.840 16.833 1.00 94.75 102 ILE A O 1
ATOM 830 N N . ILE A 1 103 ? -7.417 -6.808 18.386 1.00 95.44 103 ILE A N 1
ATOM 831 C CA . ILE A 1 103 ? -8.016 -8.088 17.999 1.00 95.44 103 ILE A CA 1
ATOM 832 C C . ILE A 1 103 ? -8.495 -8.096 16.536 1.00 95.44 103 ILE A C 1
ATOM 834 O O . ILE A 1 103 ? -9.007 -7.091 16.028 1.00 95.44 103 ILE A O 1
ATOM 838 N N . ASP A 1 104 ? -8.433 -9.268 15.899 1.00 96.25 104 ASP A N 1
ATOM 839 C CA . ASP A 1 104 ? -8.748 -9.471 14.475 1.00 96.25 104 ASP A CA 1
ATOM 840 C C . ASP A 1 104 ? -10.117 -8.914 14.057 1.00 96.25 104 ASP A C 1
ATOM 842 O O . ASP A 1 104 ? -10.235 -8.256 13.030 1.00 96.25 104 ASP A O 1
ATOM 846 N N . VAL A 1 105 ? -11.153 -9.058 14.889 1.00 96.88 105 VAL A N 1
ATOM 847 C CA . VAL A 1 105 ? -12.502 -8.544 14.572 1.00 96.88 105 VAL A CA 1
ATOM 848 C C . VAL A 1 105 ? -12.520 -7.016 14.408 1.00 96.88 105 VAL A C 1
ATOM 850 O O . VAL A 1 105 ? -13.312 -6.473 13.634 1.00 96.88 105 VAL A O 1
ATOM 853 N N . ILE A 1 106 ? -11.674 -6.293 15.147 1.00 96.62 106 ILE A N 1
ATOM 854 C CA . ILE A 1 106 ? -11.535 -4.839 14.995 1.00 96.62 106 ILE A CA 1
ATOM 855 C C . ILE A 1 106 ? -10.734 -4.528 13.728 1.00 96.62 106 ILE A C 1
ATOM 857 O O . ILE A 1 106 ? -11.119 -3.624 12.985 1.00 96.62 106 ILE A O 1
ATOM 861 N N . LEU A 1 107 ? -9.670 -5.287 13.455 1.00 97.75 107 LEU A N 1
ATOM 862 C CA . LEU A 1 107 ? -8.876 -5.162 12.230 1.00 97.75 107 LEU A CA 1
ATOM 863 C C . LEU A 1 107 ? -9.730 -5.379 10.973 1.00 97.75 107 LEU A C 1
ATOM 865 O O . LEU A 1 107 ? -9.660 -4.571 10.048 1.00 97.75 107 LEU A O 1
ATOM 869 N N . ASP A 1 108 ? -10.606 -6.381 10.967 1.00 97.62 108 ASP A N 1
ATOM 870 C CA . ASP A 1 108 ? -11.523 -6.659 9.858 1.00 97.62 108 ASP A CA 1
ATOM 871 C C . ASP A 1 108 ? -12.499 -5.502 9.619 1.00 97.62 108 ASP A C 1
ATOM 873 O O . ASP A 1 108 ? -12.728 -5.093 8.479 1.00 97.62 108 ASP A O 1
ATOM 877 N N . LYS A 1 109 ? -13.032 -4.902 10.692 1.00 97.94 109 LYS A N 1
ATOM 878 C CA . LYS A 1 109 ? -13.889 -3.708 10.591 1.00 97.94 109 LYS A CA 1
ATOM 879 C C . LYS A 1 109 ? -13.133 -2.508 10.031 1.00 97.94 109 LYS A C 1
ATOM 881 O O . LYS A 1 109 ? -13.670 -1.787 9.193 1.00 97.94 109 LYS A O 1
ATOM 886 N N . ILE A 1 110 ? -11.899 -2.282 10.483 1.00 97.88 110 ILE A N 1
ATOM 887 C CA . ILE A 1 110 ? -11.056 -1.205 9.952 1.00 97.88 110 ILE A CA 1
ATOM 888 C C . ILE A 1 110 ? -10.776 -1.452 8.464 1.00 97.88 110 ILE A C 1
ATOM 890 O O . ILE A 1 110 ? -10.960 -0.539 7.666 1.00 97.88 110 ILE A O 1
ATOM 894 N N . SER A 1 111 ? -10.415 -2.680 8.079 1.00 98.12 111 SER A N 1
ATOM 895 C CA . SER A 1 111 ? -10.191 -3.073 6.682 1.00 98.12 111 SER A CA 1
ATOM 896 C C . SER A 1 111 ? -11.420 -2.802 5.809 1.00 98.12 111 SER A C 1
ATOM 898 O O . SER A 1 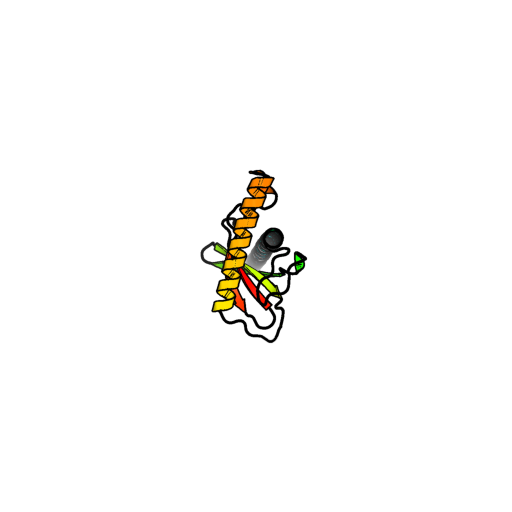111 ? -11.317 -2.182 4.749 1.00 98.12 111 SER A O 1
ATOM 900 N N . ALA A 1 112 ? -12.609 -3.195 6.279 1.00 98.06 112 ALA A N 1
ATOM 901 C CA . ALA A 1 112 ? -13.865 -2.951 5.577 1.00 98.06 112 ALA A CA 1
ATOM 902 C C . ALA A 1 112 ? -14.142 -1.450 5.387 1.00 98.06 112 ALA A C 1
ATOM 904 O O . ALA A 1 112 ? -14.532 -1.034 4.295 1.00 98.06 112 ALA A O 1
ATOM 905 N N . ASN A 1 113 ? -13.888 -0.632 6.413 1.00 98.25 113 ASN A N 1
ATOM 906 C CA . ASN A 1 113 ? -14.045 0.821 6.327 1.00 98.25 113 ASN A CA 1
ATOM 907 C C . ASN A 1 113 ? -13.051 1.447 5.339 1.00 98.25 113 ASN A C 1
ATOM 909 O O . ASN A 1 113 ? -13.460 2.250 4.506 1.00 98.25 113 ASN A O 1
ATOM 913 N N . ILE A 1 114 ? -11.776 1.040 5.374 1.00 98.44 114 ILE A N 1
ATOM 914 C CA . ILE A 1 114 ? -10.766 1.513 4.415 1.00 98.44 114 ILE A CA 1
ATOM 915 C C . ILE A 1 114 ? -11.188 1.158 2.984 1.00 98.44 114 ILE A C 1
ATOM 917 O O . ILE A 1 114 ? -11.140 2.008 2.102 1.00 98.44 114 ILE A O 1
ATOM 921 N N . ASN A 1 115 ? -11.662 -0.066 2.741 1.00 98.50 115 ASN A N 1
ATOM 922 C CA . ASN A 1 115 ? -12.147 -0.470 1.419 1.00 98.50 115 ASN A CA 1
ATOM 923 C C . ASN A 1 115 ? -13.379 0.324 0.962 1.00 98.50 115 ASN A C 1
ATOM 925 O O . ASN A 1 115 ? -13.491 0.661 -0.220 1.00 98.50 115 ASN A O 1
ATOM 929 N N . ALA A 1 116 ? -14.295 0.649 1.877 1.00 98.25 116 ALA A N 1
ATOM 930 C CA . ALA A 1 116 ? -15.428 1.517 1.573 1.00 98.25 116 ALA A CA 1
ATOM 931 C C . ALA A 1 116 ? -14.961 2.928 1.173 1.00 98.25 116 ALA A C 1
ATOM 933 O O . ALA A 1 116 ? -15.437 3.466 0.171 1.00 98.25 116 ALA A O 1
ATOM 934 N N . ASP A 1 117 ? -13.986 3.486 1.894 1.00 98.25 117 ASP A N 1
ATOM 935 C CA . ASP A 1 117 ? -13.398 4.795 1.601 1.00 98.25 117 ASP A CA 1
ATOM 936 C C . ASP A 1 117 ? -12.601 4.797 0.284 1.00 98.25 117 ASP A C 1
ATOM 938 O O . ASP A 1 117 ? -12.742 5.729 -0.507 1.00 98.25 117 ASP A O 1
ATOM 942 N N . ILE A 1 118 ? -11.847 3.734 -0.019 1.00 98.12 118 ILE A N 1
ATOM 943 C CA . ILE A 1 118 ? -11.173 3.539 -1.315 1.00 98.12 118 ILE A CA 1
ATOM 944 C C . ILE A 1 118 ? -12.190 3.558 -2.457 1.00 98.12 118 ILE A C 1
ATOM 946 O O . ILE A 1 118 ? -12.022 4.298 -3.429 1.00 98.12 118 ILE A O 1
ATOM 950 N N . LYS A 1 119 ? -13.282 2.796 -2.329 1.00 97.25 119 LYS A N 1
ATOM 951 C CA . LYS A 1 119 ? -14.342 2.757 -3.342 1.00 97.25 119 LYS A CA 1
ATOM 952 C C . LYS A 1 119 ? -15.013 4.123 -3.511 1.00 97.25 119 LYS A C 1
ATOM 954 O O . LYS A 1 119 ? -15.263 4.549 -4.638 1.00 97.25 119 LYS A O 1
ATOM 959 N N . GLN A 1 120 ? -15.289 4.817 -2.406 1.00 97.75 120 GLN A N 1
ATOM 960 C CA . GLN A 1 120 ? -15.869 6.159 -2.431 1.00 97.75 120 GLN A CA 1
ATOM 961 C C . GLN A 1 120 ? -14.933 7.161 -3.117 1.00 97.75 120 GLN A C 1
ATOM 963 O O . GLN A 1 120 ? -15.383 7.951 -3.949 1.00 97.75 120 GLN A O 1
ATOM 968 N N . ALA A 1 121 ? -13.642 7.132 -2.788 1.00 97.38 121 ALA A N 1
ATOM 969 C CA . ALA A 1 121 ? -12.638 8.000 -3.386 1.00 97.38 121 ALA A CA 1
ATOM 970 C C . ALA A 1 121 ? -12.511 7.746 -4.890 1.00 97.38 121 ALA A C 1
ATOM 972 O O . ALA A 1 121 ? -12.550 8.699 -5.665 1.00 97.38 121 ALA A O 1
ATOM 973 N N . ALA A 1 122 ? -12.458 6.478 -5.307 1.00 96.69 122 ALA A N 1
ATOM 974 C CA . ALA A 1 122 ? -12.417 6.108 -6.716 1.00 96.69 122 ALA A CA 1
ATOM 975 C C . ALA A 1 122 ? -13.635 6.646 -7.485 1.00 96.69 122 ALA A C 1
ATOM 977 O O . ALA A 1 122 ? -13.482 7.297 -8.515 1.00 96.69 122 ALA A O 1
ATOM 978 N N . PHE A 1 123 ? -14.845 6.465 -6.945 1.00 96.94 123 PHE A N 1
ATOM 979 C CA . PHE A 1 123 ? -16.068 6.997 -7.552 1.00 96.94 123 PHE A CA 1
ATOM 980 C C . PHE A 1 123 ? -16.082 8.532 -7.619 1.00 96.94 123 PHE A C 1
ATOM 982 O O . PHE A 1 123 ? -16.476 9.117 -8.630 1.00 96.94 123 PHE A O 1
ATOM 989 N N . SER A 1 124 ? -15.634 9.196 -6.552 1.00 97.00 124 SER A N 1
ATOM 990 C CA . SER A 1 124 ? -15.625 10.662 -6.471 1.00 97.00 124 SER A CA 1
ATOM 991 C C . SER A 1 124 ? -14.630 11.268 -7.463 1.00 97.00 124 SER A C 1
ATOM 993 O O . SER A 1 124 ? -14.940 12.258 -8.127 1.00 97.00 124 SER A O 1
ATOM 995 N N . LEU A 1 125 ? -13.455 10.647 -7.607 1.00 96.19 125 LEU A N 1
ATOM 996 C CA . LEU A 1 125 ? -12.444 11.041 -8.585 1.00 96.19 125 LEU A CA 1
ATOM 997 C C . LEU A 1 125 ? -12.939 10.795 -10.005 1.00 96.19 125 LEU A C 1
ATOM 999 O O . LEU A 1 125 ? -12.918 11.724 -10.800 1.00 96.19 125 LEU A O 1
ATOM 1003 N N . TYR A 1 126 ? -13.486 9.615 -10.298 1.00 96.19 126 TYR A N 1
ATOM 1004 C CA . TYR A 1 126 ? -14.068 9.329 -11.608 1.00 96.19 126 TYR A CA 1
ATOM 1005 C C . TYR A 1 126 ? -15.163 10.335 -11.987 1.00 96.19 126 TYR A C 1
ATOM 1007 O O . TYR A 1 126 ? -15.213 10.808 -13.115 1.00 96.19 126 TYR A O 1
ATOM 1015 N N . THR A 1 127 ? -16.012 10.733 -11.039 1.00 96.94 127 THR A N 1
ATOM 1016 C CA . THR A 1 127 ? -17.039 11.758 -11.292 1.00 96.94 127 THR A CA 1
ATOM 1017 C C . THR A 1 127 ? -16.427 13.137 -11.575 1.00 96.94 127 THR A C 1
ATOM 1019 O O . THR A 1 127 ? -16.988 13.910 -12.345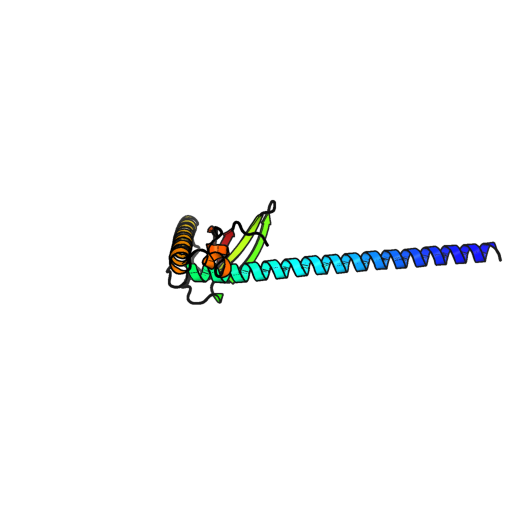 1.00 96.94 127 THR A O 1
ATOM 1022 N N . SER A 1 128 ? -15.277 13.448 -10.970 1.00 95.88 128 SER A N 1
ATOM 1023 C CA . SER A 1 128 ? -14.626 14.761 -11.082 1.00 95.88 128 SER A CA 1
ATOM 1024 C C . SER A 1 128 ? -13.720 14.895 -12.311 1.00 95.88 128 SER A C 1
ATOM 1026 O O . SER A 1 128 ? -13.697 15.953 -12.929 1.00 95.88 128 SER A O 1
ATOM 1028 N N . CYS A 1 129 ? -12.959 13.853 -12.659 1.00 94.56 129 CYS A N 1
ATOM 1029 C CA . CYS A 1 129 ? -11.986 13.871 -13.759 1.00 94.56 129 CYS A CA 1
ATOM 1030 C C . CYS A 1 129 ? -12.237 12.815 -14.848 1.00 94.56 129 CYS A C 1
ATOM 1032 O O . CYS A 1 129 ? -11.464 12.717 -15.797 1.00 94.56 129 CYS A O 1
ATOM 1034 N N . GLY A 1 130 ? -13.315 12.034 -14.763 1.00 94.81 130 GLY A N 1
ATOM 1035 C CA . GLY A 1 130 ? -13.686 11.062 -15.791 1.00 94.81 130 GLY A CA 1
ATOM 1036 C C . GLY A 1 130 ? -12.619 9.990 -16.010 1.00 94.81 130 GLY A C 1
ATOM 1037 O O . GLY A 1 130 ? -12.045 9.441 -15.067 1.00 94.81 130 GLY A O 1
ATOM 1038 N N . SER A 1 131 ? -12.342 9.699 -17.283 1.00 93.31 131 SER A N 1
ATOM 1039 C CA . SER A 1 131 ? -11.312 8.740 -17.698 1.00 93.31 131 SER A CA 1
ATOM 1040 C C . SER A 1 131 ? -9.898 9.156 -17.298 1.00 93.31 131 SER A C 1
ATOM 1042 O O . SER A 1 131 ? -9.042 8.287 -17.131 1.00 93.31 131 SER A O 1
ATOM 1044 N N . ASP A 1 132 ? -9.651 10.452 -17.089 1.00 94.44 132 ASP A N 1
ATOM 1045 C CA . ASP A 1 132 ? -8.308 10.953 -16.788 1.00 94.44 132 ASP A CA 1
ATOM 1046 C C . ASP A 1 132 ? -7.810 10.487 -15.415 1.00 94.44 132 ASP A C 1
ATOM 1048 O O . ASP A 1 132 ? -6.606 10.455 -15.154 1.00 94.44 132 ASP A O 1
ATOM 1052 N N . MET A 1 133 ? -8.728 10.028 -14.557 1.00 94.44 133 MET A N 1
ATOM 1053 C CA . MET A 1 133 ? -8.409 9.350 -13.304 1.00 94.44 133 MET A CA 1
ATOM 1054 C C . MET A 1 133 ? -7.377 8.231 -13.494 1.00 94.44 133 MET A C 1
ATOM 1056 O O . MET A 1 133 ? -6.527 8.051 -12.629 1.00 94.44 133 MET A O 1
ATOM 1060 N N . GLN A 1 134 ? -7.400 7.506 -14.616 1.00 93.50 134 GLN A N 1
ATOM 1061 C CA . GLN A 1 134 ? -6.461 6.409 -14.865 1.00 93.50 134 GLN A CA 1
ATOM 1062 C C . GLN A 1 134 ? -5.002 6.873 -14.967 1.00 93.50 134 GLN A C 1
ATOM 1064 O O . GLN A 1 134 ? -4.099 6.101 -14.655 1.00 93.50 134 GLN A O 1
ATOM 1069 N N . PHE A 1 135 ? -4.756 8.121 -15.373 1.00 92.25 135 PHE A N 1
ATOM 1070 C CA . PHE A 1 135 ? -3.403 8.669 -15.476 1.00 92.25 135 PHE A CA 1
ATOM 1071 C C . PHE A 1 135 ? -2.897 9.202 -14.134 1.00 92.25 135 PHE A C 1
ATOM 1073 O O . PHE A 1 135 ? -1.723 9.024 -13.808 1.00 92.25 135 PHE A O 1
ATOM 1080 N N . TYR A 1 136 ? -3.777 9.839 -13.356 1.00 91.75 136 TYR A N 1
ATOM 1081 C CA . TYR A 1 136 ? -3.409 10.476 -12.088 1.00 91.75 136 TYR A CA 1
ATOM 1082 C C . TYR A 1 136 ? -3.479 9.530 -10.883 1.00 91.75 136 TYR A C 1
ATOM 1084 O O . TYR A 1 136 ? -2.637 9.627 -9.996 1.00 91.75 136 TYR A O 1
ATOM 1092 N N . TYR A 1 137 ? -4.454 8.617 -10.873 1.00 95.25 137 TYR A N 1
ATOM 1093 C CA . TYR A 1 137 ? -4.763 7.685 -9.781 1.00 95.25 137 TYR A CA 1
ATOM 1094 C C . TYR A 1 137 ? -4.981 6.258 -10.316 1.00 95.25 137 TYR A C 1
ATOM 1096 O O . TYR A 1 137 ? -6.088 5.703 -10.234 1.00 95.25 137 TYR A O 1
ATOM 1104 N N . PRO A 1 138 ? -3.948 5.658 -10.935 1.00 94.06 138 PRO A N 1
ATOM 1105 C CA . PRO A 1 138 ? -4.083 4.396 -11.652 1.00 94.06 138 PRO A CA 1
ATOM 1106 C C . PRO A 1 138 ? -4.531 3.239 -10.754 1.00 94.06 138 PRO A C 1
ATOM 1108 O O . PRO A 1 138 ? -5.239 2.354 -11.228 1.00 94.06 138 PRO A O 1
ATOM 1111 N N . TYR A 1 139 ? -4.172 3.221 -9.470 1.00 95.50 139 TYR A N 1
ATOM 1112 C CA . TYR A 1 139 ? -4.497 2.102 -8.581 1.00 95.50 139 TYR A CA 1
ATOM 1113 C C . TYR A 1 139 ? -5.932 2.180 -8.089 1.00 95.50 139 TYR A C 1
ATOM 1115 O O . TYR A 1 139 ? -6.637 1.171 -8.120 1.00 95.50 139 TYR A O 1
ATOM 1123 N N . LEU A 1 140 ? -6.399 3.373 -7.715 1.00 95.19 140 LEU A N 1
ATOM 1124 C CA . LEU A 1 140 ? -7.814 3.587 -7.408 1.00 95.19 140 LEU A CA 1
ATOM 1125 C C . LEU A 1 140 ? -8.698 3.256 -8.616 1.00 95.19 140 LEU A C 1
ATOM 1127 O O . LEU A 1 140 ? -9.755 2.650 -8.448 1.00 95.19 140 LEU A O 1
ATOM 1131 N N . ALA A 1 141 ? -8.259 3.606 -9.830 1.00 94.00 141 ALA A N 1
ATOM 1132 C CA . ALA A 1 141 ? -9.010 3.326 -11.052 1.00 94.00 141 ALA A CA 1
ATOM 1133 C C . ALA A 1 141 ? -9.057 1.825 -11.397 1.00 94.00 141 ALA A C 1
ATOM 1135 O O . ALA A 1 141 ? -10.036 1.357 -11.971 1.00 94.00 141 ALA A O 1
ATOM 1136 N N . ASN A 1 142 ? -8.022 1.064 -11.026 1.00 90.81 142 ASN A N 1
ATOM 1137 C CA . ASN A 1 142 ? -7.867 -0.353 -11.366 1.00 90.81 142 ASN A CA 1
ATOM 1138 C C . ASN A 1 142 ? -8.049 -1.284 -10.157 1.00 90.81 142 ASN A C 1
ATOM 1140 O O . ASN A 1 142 ? -7.350 -2.292 -10.014 1.00 90.81 142 ASN A O 1
ATOM 1144 N N . GLY A 1 143 ? -8.997 -0.949 -9.279 1.00 88.44 143 GLY A N 1
ATOM 1145 C CA . GLY A 1 143 ? -9.443 -1.846 -8.215 1.00 88.44 143 GLY A CA 1
ATOM 1146 C C . GLY A 1 143 ? -8.358 -2.147 -7.186 1.00 88.44 143 GLY A C 1
ATOM 1147 O O . GLY A 1 143 ? -8.063 -3.307 -6.932 1.00 88.44 143 GLY A O 1
ATOM 1148 N N . LEU A 1 144 ? -7.736 -1.116 -6.615 1.00 95.44 144 LEU A N 1
ATOM 1149 C CA . LEU A 1 144 ? -6.983 -1.231 -5.367 1.00 95.44 144 LEU A CA 1
ATOM 1150 C C . LEU A 1 144 ? -7.918 -1.631 -4.218 1.00 95.44 144 LEU A C 1
ATOM 1152 O O . LEU A 1 144 ? -9.003 -1.069 -4.079 1.00 95.44 144 LEU A O 1
ATOM 1156 N N . TYR A 1 145 ? -7.491 -2.568 -3.375 1.00 95.69 145 TYR A N 1
ATOM 1157 C CA . TYR A 1 145 ? -8.219 -2.951 -2.165 1.00 95.69 145 TYR A CA 1
ATOM 1158 C C . TYR A 1 145 ? -7.281 -3.510 -1.094 1.00 95.69 145 TYR A C 1
ATOM 1160 O O . TYR A 1 145 ? -6.211 -4.052 -1.381 1.00 95.69 145 TYR A O 1
ATOM 1168 N N . VAL A 1 146 ? -7.708 -3.388 0.159 1.00 97.81 146 VAL A N 1
ATOM 1169 C CA . VAL A 1 146 ? -7.066 -3.975 1.334 1.00 97.81 146 VAL A CA 1
ATOM 1170 C C . VAL A 1 146 ? -7.610 -5.383 1.543 1.00 97.81 146 VAL A C 1
ATOM 1172 O O . VAL A 1 146 ? -8.810 -5.584 1.716 1.00 97.81 146 VAL A O 1
ATOM 1175 N N . LEU A 1 147 ? -6.717 -6.366 1.535 1.00 96.62 147 LEU A N 1
ATOM 1176 C CA . LEU A 1 147 ? -7.028 -7.769 1.797 1.00 96.62 147 LEU A CA 1
ATOM 1177 C C . LEU A 1 147 ? -7.137 -8.052 3.291 1.00 96.62 147 LEU A C 1
ATOM 1179 O O . LEU A 1 147 ? -8.055 -8.735 3.734 1.00 96.62 147 LEU A O 1
ATOM 1183 N N . LYS A 1 148 ? -6.156 -7.571 4.057 1.00 96.88 148 LYS A N 1
ATOM 1184 C CA . LYS A 1 148 ? -6.018 -7.883 5.478 1.00 96.88 148 LYS A CA 1
ATOM 1185 C C . LYS A 1 148 ? -5.211 -6.809 6.194 1.00 96.88 148 LYS A C 1
ATOM 1187 O O . LYS A 1 148 ? -4.277 -6.245 5.623 1.00 96.88 148 LYS A O 1
ATOM 1192 N N . LEU A 1 149 ? -5.550 -6.590 7.460 1.00 98.25 149 LEU A N 1
ATOM 1193 C CA . LEU A 1 149 ? -4.733 -5.859 8.420 1.00 98.25 149 LEU A CA 1
ATOM 1194 C C . LEU A 1 149 ? -4.169 -6.838 9.456 1.00 98.25 149 LEU A C 1
ATOM 1196 O O . LEU A 1 149 ? -4.840 -7.801 9.824 1.00 98.25 149 LEU A O 1
ATOM 1200 N N . ILE A 1 150 ? -2.937 -6.612 9.901 1.00 97.31 150 ILE A N 1
ATOM 1201 C CA . ILE A 1 150 ? -2.253 -7.441 10.900 1.00 97.31 150 ILE A CA 1
ATOM 1202 C C . ILE A 1 150 ? -1.626 -6.514 11.937 1.00 97.31 150 ILE A C 1
ATOM 1204 O O . ILE A 1 150 ? -0.893 -5.602 11.562 1.00 97.31 150 ILE A O 1
ATOM 1208 N N . ASP A 1 151 ? -1.890 -6.744 13.220 1.00 97.12 151 ASP A N 1
ATOM 1209 C CA . ASP A 1 151 ? -1.176 -6.057 14.297 1.00 97.12 151 ASP A CA 1
ATOM 1210 C C . ASP A 1 151 ? 0.226 -6.654 14.468 1.00 97.12 151 ASP A C 1
ATOM 1212 O O . ASP A 1 151 ? 0.383 -7.865 14.603 1.00 97.12 151 ASP A O 1
ATOM 1216 N N . ASN A 1 152 ? 1.248 -5.801 14.416 1.00 94.69 152 ASN A N 1
ATOM 1217 C CA . ASN A 1 152 ? 2.650 -6.174 14.595 1.00 94.69 152 ASN A CA 1
ATOM 1218 C C . ASN A 1 152 ? 3.255 -5.494 15.839 1.00 94.69 152 ASN A C 1
ATOM 1220 O O . ASN A 1 152 ? 4.437 -5.148 15.864 1.00 94.69 152 ASN A O 1
ATOM 1224 N N . GLY A 1 153 ? 2.427 -5.233 16.853 1.00 91.50 153 GLY A N 1
ATOM 1225 C CA . GLY A 1 153 ? 2.813 -4.555 18.085 1.00 91.50 153 GLY A CA 1
ATOM 1226 C C . GLY A 1 153 ? 2.710 -3.044 17.926 1.00 91.50 153 GLY A C 1
ATOM 1227 O O . GLY A 1 153 ? 1.686 -2.455 18.248 1.00 91.50 153 GLY A O 1
ATOM 1228 N N . THR A 1 154 ? 3.750 -2.395 17.408 1.00 91.69 154 THR A N 1
ATOM 1229 C CA . THR A 1 154 ? 3.782 -0.922 17.305 1.00 91.69 154 THR A CA 1
ATOM 1230 C C . THR A 1 154 ? 2.936 -0.379 16.149 1.00 91.69 154 THR A C 1
ATOM 1232 O O . THR A 1 154 ? 2.391 0.724 16.231 1.00 91.69 154 THR A O 1
ATOM 1235 N N . ASP A 1 155 ? 2.792 -1.166 15.086 1.00 96.38 155 ASP A N 1
ATOM 1236 C CA . ASP A 1 155 ? 2.151 -0.770 13.836 1.00 96.38 155 ASP A CA 1
ATOM 1237 C C . ASP A 1 155 ? 1.111 -1.798 13.381 1.00 96.38 155 ASP A C 1
ATOM 1239 O O . ASP A 1 155 ? 1.160 -2.971 13.750 1.00 96.38 155 ASP A O 1
ATOM 1243 N N . ILE A 1 156 ? 0.217 -1.357 12.498 1.00 97.44 156 ILE A N 1
ATOM 1244 C CA . ILE A 1 156 ? -0.645 -2.227 11.703 1.00 97.44 156 ILE A CA 1
ATOM 1245 C C . ILE A 1 156 ? -0.052 -2.399 10.307 1.00 97.44 156 ILE A C 1
ATOM 1247 O O . ILE A 1 156 ? 0.149 -1.424 9.582 1.00 97.44 156 ILE A O 1
ATOM 1251 N N . ILE A 1 157 ? 0.169 -3.647 9.902 1.00 98.19 157 ILE A N 1
ATOM 1252 C CA . ILE A 1 157 ? 0.541 -4.006 8.538 1.00 98.19 157 ILE A CA 1
ATOM 1253 C C . ILE A 1 157 ? -0.724 -4.166 7.700 1.00 98.19 157 ILE A C 1
ATOM 1255 O O . ILE A 1 157 ? -1.542 -5.052 7.936 1.00 98.19 157 ILE A O 1
ATOM 1259 N N . MET A 1 158 ? -0.861 -3.309 6.699 1.00 98.31 158 MET A N 1
ATOM 1260 C CA . MET A 1 158 ? -1.917 -3.320 5.703 1.00 98.31 158 MET A CA 1
ATOM 1261 C C . MET A 1 158 ? -1.446 -4.042 4.444 1.00 98.31 158 MET A C 1
ATOM 1263 O O . MET A 1 158 ? -0.488 -3.616 3.802 1.00 98.31 158 MET A O 1
ATOM 1267 N N . ILE A 1 159 ? -2.125 -5.132 4.089 1.00 97.88 159 ILE A N 1
ATOM 1268 C CA . ILE A 1 159 ? -1.846 -5.917 2.885 1.00 97.88 159 ILE A CA 1
ATOM 1269 C C . ILE A 1 159 ? -2.840 -5.512 1.802 1.00 97.88 159 ILE A C 1
ATOM 1271 O O . ILE A 1 159 ? -4.043 -5.719 1.952 1.00 97.88 159 ILE A O 1
ATOM 1275 N N . CYS A 1 160 ? -2.328 -4.976 0.703 1.00 96.88 160 CYS A N 1
ATOM 1276 C CA . CYS A 1 160 ? -3.092 -4.492 -0.437 1.00 96.88 160 CYS A CA 1
ATOM 1277 C C . CYS A 1 160 ? -2.873 -5.365 -1.675 1.00 96.88 160 CYS A C 1
ATOM 1279 O O . CYS A 1 160 ? -1.803 -5.949 -1.870 1.00 96.88 160 CYS A O 1
ATOM 1281 N N . ALA A 1 161 ? -3.878 -5.383 -2.545 1.00 94.00 161 ALA A N 1
ATOM 1282 C CA . ALA A 1 161 ? -3.810 -5.947 -3.885 1.00 94.00 161 ALA A CA 1
ATOM 1283 C C . ALA A 1 161 ? -4.460 -4.996 -4.902 1.00 94.00 161 ALA A C 1
ATOM 1285 O O . ALA A 1 161 ? -5.233 -4.106 -4.549 1.00 94.00 161 ALA A O 1
ATOM 1286 N N . THR A 1 162 ? -4.102 -5.169 -6.171 1.00 92.12 162 THR A N 1
ATOM 1287 C CA . THR A 1 162 ? -4.624 -4.399 -7.307 1.00 92.12 162 THR A CA 1
ATOM 1288 C C . THR A 1 162 ? -4.549 -5.252 -8.573 1.00 92.12 162 THR A C 1
ATOM 1290 O O . THR A 1 162 ? -3.753 -6.191 -8.649 1.00 92.12 162 THR A O 1
ATOM 1293 N N . HIS A 1 163 ? -5.365 -4.931 -9.579 1.00 86.94 163 HIS A N 1
ATOM 1294 C CA . HIS A 1 163 ? -5.303 -5.594 -10.882 1.00 86.94 163 HIS A CA 1
ATOM 1295 C C . HIS A 1 163 ? -4.080 -5.183 -11.707 1.00 86.94 163 HIS A C 1
ATOM 1297 O O . HIS A 1 163 ? -3.672 -5.925 -12.598 1.00 86.94 163 HIS A O 1
ATOM 1303 N N . LEU A 1 164 ? -3.468 -4.034 -11.405 1.00 82.75 164 LEU A N 1
ATOM 1304 C CA . LEU A 1 164 ? -2.237 -3.618 -12.067 1.00 82.75 164 LEU A CA 1
ATOM 1305 C C . LEU A 1 164 ? -1.059 -4.447 -11.565 1.00 82.75 164 LEU A C 1
ATOM 1307 O O . LEU A 1 164 ? -0.877 -4.626 -10.364 1.00 82.75 164 LEU A O 1
ATOM 1311 N N . GLN A 1 165 ? -0.233 -4.913 -12.494 1.00 78.50 165 GLN A N 1
ATOM 1312 C CA . GLN A 1 165 ? 1.018 -5.596 -12.189 1.00 78.50 165 GLN A CA 1
ATOM 1313 C C . GLN A 1 165 ? 2.197 -4.736 -12.702 1.00 78.50 165 GLN A C 1
ATOM 1315 O O . GLN A 1 165 ? 2.017 -3.988 -13.667 1.00 78.50 165 GLN A O 1
ATOM 1320 N N . PRO A 1 166 ? 3.353 -4.773 -12.021 1.00 74.38 166 PRO A N 1
ATOM 1321 C CA . PRO A 1 166 ? 4.554 -4.005 -12.352 1.00 74.38 166 PRO A CA 1
ATOM 1322 C C . PRO A 1 166 ? 5.331 -4.572 -13.545 1.00 74.38 166 PRO A C 1
ATOM 1324 O O . PRO A 1 166 ? 5.143 -5.766 -13.875 1.00 74.38 166 PRO A O 1
#

pLDDT: mean 91.12, std 7.36, range [69.62, 98.5]

Organism: NCBI:txid43305

Sequence (166 aa):
MKKEINNLITNISCYVQSLYTDYIHTSNEAEGAKAVYRRNICLYNFMLKMQADLFQAMKGKNYSRLSPISDPSQIRIADYVQKDGTYLYKFSLSKKSSDDEIIDVILDKISANINADIKQAAFSLYTSCGSDMQFYYPYLANGLYVLKLIDNGTDIIMICATHLQP

Radius of gyration: 25.69 Å; chains: 1; bounding box: 78×48×53 Å

Secondary structure (DSSP, 8-state):
-HHHHHHHHHHHHHHHHHHHHHHHHHHHHHHHHHHHHHHHHHHHHHHHHHHHHHHHHHTT---TTBPP--SGGGEEEEEEEEETTEEEEEEEEEBSSSS----HHHHHHHHHHHHHHHHHHHHHHHHHHGGGHHHH-HHHHTT-EEEEEEE-SSEEEEEEE-S---